Protein AF-A0A538SS88-F1 (afdb_monomer_lite)

Foldseek 3Di:
DPDQDAWDWDWDQDPVRDTKIKTKQAADDPDPPDDPDPVRADEAEEDEDDDQDFCPDDCNSVVCSVCSPVRHIYMYIGHPPHDDDDDD

Sequence (88 aa):
MPEISSPESVELEGADGGPLRLDLYAPRTADDAEPPSVAATRPPIVLIHGFRGYKDWGFFPLLAGRLAEAGFPAVTFSVSGSGIVGSD

InterPro domains:
  IPR029058 Alpha/Beta hydrolase fold [G3DSA:3.40.50.1820] (6-88)
  IPR029058 Alpha/Beta hydrolase fold [SSF53474] (5-84)

Structure (mmCIF, N/CA/C/O backbone):
data_AF-A0A538SS88-F1
#
_entry.id   AF-A0A538SS88-F1
#
loop_
_atom_site.group_PDB
_atom_site.id
_atom_site.type_symbol
_atom_site.label_atom_id
_atom_site.label_alt_id
_atom_site.label_comp_id
_atom_site.label_asym_id
_atom_site.label_entity_id
_atom_site.label_seq_id
_atom_site.pdbx_PDB_ins_code
_atom_site.Cartn_x
_atom_site.Cartn_y
_atom_site.Cartn_z
_atom_site.occupancy
_atom_site.B_iso_or_equiv
_atom_site.auth_seq_id
_atom_site.auth_comp_id
_atom_site.auth_asym_id
_atom_site.auth_atom_id
_atom_site.pdbx_PDB_model_num
ATOM 1 N N . MET A 1 1 ? -9.298 19.319 0.086 1.00 50.12 1 MET A N 1
ATOM 2 C CA . MET A 1 1 ? -9.456 17.846 0.102 1.00 50.12 1 MET A CA 1
ATOM 3 C C . MET A 1 1 ? -9.558 17.436 1.562 1.00 50.12 1 MET A C 1
ATOM 5 O O . MET A 1 1 ? -8.907 18.112 2.349 1.00 50.12 1 MET A O 1
ATOM 9 N N . PRO A 1 2 ? -10.389 16.456 1.956 1.00 53.75 2 PRO A N 1
ATOM 10 C CA . PRO A 1 2 ? -10.382 15.994 3.344 1.00 53.75 2 PRO A CA 1
ATOM 11 C C . PRO A 1 2 ? -8.964 15.539 3.714 1.00 53.75 2 PRO A C 1
ATOM 13 O O . PRO A 1 2 ? -8.300 14.907 2.891 1.00 53.75 2 PRO A O 1
ATOM 16 N N . GLU A 1 3 ? -8.494 15.920 4.900 1.00 66.06 3 GLU A N 1
ATOM 17 C CA . GLU A 1 3 ? -7.202 15.477 5.425 1.00 66.06 3 GLU A CA 1
ATOM 18 C C . GLU A 1 3 ? -7.294 13.984 5.738 1.00 66.06 3 GLU A C 1
ATOM 20 O O . GLU A 1 3 ? -7.882 13.586 6.741 1.00 66.06 3 GLU A O 1
ATOM 25 N N . ILE A 1 4 ? -6.754 13.159 4.844 1.00 70.31 4 ILE A N 1
ATOM 26 C CA . ILE A 1 4 ? -6.504 11.747 5.129 1.00 70.31 4 ILE A CA 1
ATOM 27 C C . ILE A 1 4 ? -5.322 11.647 6.096 1.00 70.31 4 ILE A C 1
ATOM 29 O O . ILE A 1 4 ? -4.402 12.463 6.038 1.00 70.31 4 ILE A O 1
ATOM 33 N N . SER A 1 5 ? -5.339 10.657 6.988 1.00 69.12 5 SER A N 1
ATOM 34 C CA . SER A 1 5 ? -4.201 10.379 7.870 1.00 69.12 5 SER A CA 1
ATOM 35 C C . SER A 1 5 ? -2.922 10.183 7.054 1.00 69.12 5 SER A C 1
ATOM 37 O O . SER A 1 5 ? -2.930 9.411 6.089 1.00 69.12 5 SER A O 1
ATOM 39 N N . SER A 1 6 ? -1.833 10.841 7.455 1.00 81.50 6 SER A N 1
ATOM 40 C CA . SER A 1 6 ? -0.521 10.636 6.839 1.00 81.50 6 SER A CA 1
ATOM 41 C C . SER A 1 6 ? -0.085 9.176 7.000 1.00 81.50 6 SER A C 1
ATOM 43 O O . SER A 1 6 ? -0.131 8.671 8.126 1.00 81.50 6 SER A O 1
ATOM 45 N N . PRO A 1 7 ? 0.311 8.489 5.915 1.00 91.81 7 PRO A N 1
ATOM 46 C CA . PRO A 1 7 ? 0.829 7.134 6.014 1.00 91.81 7 PRO A CA 1
ATOM 47 C C . PRO A 1 7 ? 2.244 7.105 6.597 1.00 91.81 7 PRO A C 1
ATOM 49 O O . PRO A 1 7 ? 2.970 8.099 6.564 1.00 91.81 7 PRO A O 1
ATOM 52 N N . GLU A 1 8 ? 2.650 5.930 7.069 1.00 93.88 8 GLU A N 1
ATOM 53 C CA . GLU A 1 8 ? 4.052 5.592 7.310 1.00 93.88 8 GLU A CA 1
ATOM 54 C C . GLU A 1 8 ? 4.629 4.914 6.062 1.00 93.88 8 GLU A C 1
ATOM 56 O O . GLU A 1 8 ? 4.142 3.862 5.646 1.00 93.88 8 GLU A O 1
ATOM 61 N N . SER A 1 9 ? 5.664 5.501 5.460 1.00 93.06 9 SER A N 1
ATOM 62 C CA . SER A 1 9 ? 6.346 4.895 4.314 1.00 93.06 9 SER A CA 1
ATOM 63 C C . SER A 1 9 ? 7.412 3.901 4.769 1.00 93.06 9 SER A C 1
ATOM 65 O O . SER A 1 9 ? 8.237 4.201 5.631 1.00 93.06 9 SER A O 1
ATOM 67 N N . VAL A 1 10 ? 7.406 2.719 4.159 1.00 93.06 10 VAL A N 1
ATOM 68 C CA . VAL A 1 10 ? 8.312 1.607 4.466 1.00 93.06 10 VAL A CA 1
ATOM 69 C C . VAL A 1 10 ? 8.923 1.070 3.176 1.00 93.06 10 VAL A C 1
ATOM 71 O O . VAL A 1 10 ? 8.280 1.038 2.127 1.00 93.06 10 VAL A O 1
ATOM 74 N N . GLU A 1 11 ? 10.169 0.612 3.253 1.00 91.50 11 GLU A N 1
ATOM 75 C CA . GLU A 1 11 ? 10.843 -0.100 2.171 1.00 91.50 11 GLU A CA 1
ATOM 76 C C . GLU A 1 11 ? 11.207 -1.515 2.627 1.00 91.50 11 GLU A C 1
ATOM 78 O O . GLU A 1 11 ? 11.792 -1.706 3.693 1.00 91.50 11 GLU A O 1
ATOM 83 N N . LEU A 1 12 ? 10.832 -2.509 1.823 1.00 91.06 12 LEU A N 1
ATOM 84 C CA . LEU A 1 12 ? 11.162 -3.918 2.026 1.00 91.06 12 LEU A CA 1
ATOM 85 C C . LEU A 1 12 ? 11.988 -4.437 0.847 1.00 91.06 12 LEU A C 1
ATOM 87 O O . LEU A 1 12 ? 11.914 -3.899 -0.256 1.00 91.06 12 LEU A O 1
ATOM 91 N N . GLU A 1 13 ? 12.738 -5.516 1.053 1.00 91.75 13 GLU A N 1
ATOM 92 C CA . GLU A 1 13 ? 13.376 -6.235 -0.051 1.00 91.75 13 GLU A CA 1
ATOM 93 C C . GLU A 1 13 ? 12.311 -6.997 -0.858 1.00 91.75 13 GLU A C 1
ATOM 95 O O . GLU A 1 13 ? 11.555 -7.813 -0.324 1.00 91.75 13 GLU A O 1
ATOM 100 N N . GLY A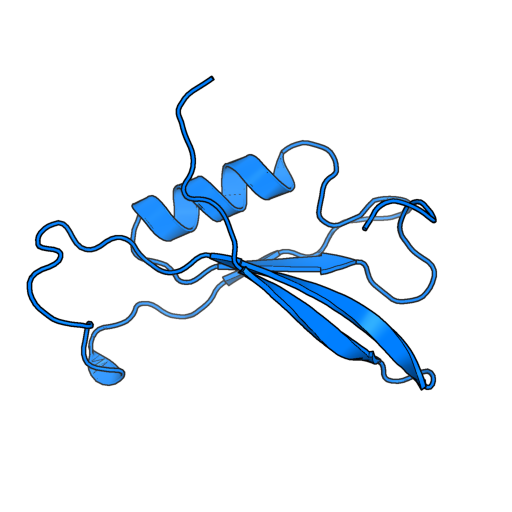 1 14 ? 12.219 -6.690 -2.150 1.00 87.44 14 GLY A N 1
ATOM 101 C CA . GLY A 1 14 ? 11.349 -7.355 -3.110 1.00 87.44 14 GLY A CA 1
ATOM 102 C C . GLY A 1 14 ? 11.905 -8.708 -3.553 1.00 87.44 14 GLY A C 1
ATOM 103 O O . GLY A 1 14 ? 13.085 -9.011 -3.403 1.00 87.44 14 GLY A O 1
ATOM 104 N N . ALA A 1 15 ? 11.052 -9.535 -4.160 1.00 88.31 15 ALA A N 1
ATOM 105 C CA . ALA A 1 15 ? 11.437 -10.877 -4.612 1.00 88.31 15 ALA A CA 1
ATOM 106 C C . ALA A 1 15 ? 12.515 -10.882 -5.718 1.00 88.31 15 ALA A C 1
ATOM 108 O O . ALA A 1 15 ? 13.157 -11.904 -5.948 1.00 88.31 15 ALA A O 1
ATOM 109 N N . ASP A 1 16 ? 12.702 -9.759 -6.410 1.00 86.19 16 ASP A N 1
ATOM 110 C CA . ASP A 1 16 ? 13.751 -9.532 -7.406 1.00 86.19 16 ASP A CA 1
ATO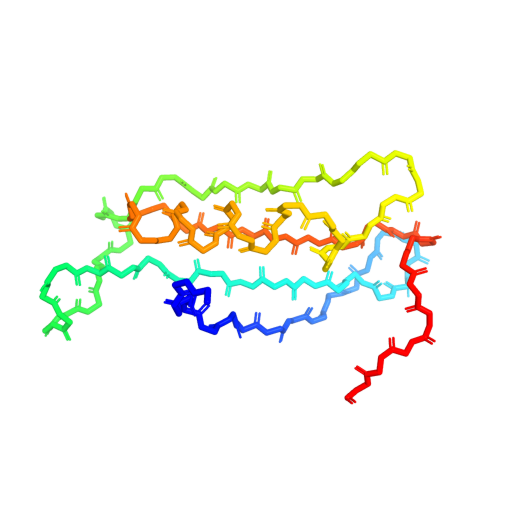M 111 C C . ASP A 1 16 ? 15.031 -8.912 -6.813 1.00 86.19 16 ASP A C 1
ATOM 113 O O . ASP A 1 16 ? 15.946 -8.567 -7.559 1.00 86.19 16 ASP A O 1
ATOM 117 N N . GLY A 1 17 ? 15.101 -8.760 -5.486 1.00 89.12 17 GLY A N 1
ATOM 118 C CA . GLY A 1 17 ? 16.192 -8.090 -4.775 1.00 89.12 17 GLY A CA 1
ATOM 119 C C . GLY A 1 17 ? 16.156 -6.559 -4.874 1.00 89.12 17 GLY A C 1
ATOM 120 O O . GLY A 1 17 ? 17.053 -5.895 -4.360 1.00 89.12 17 GLY A O 1
ATOM 121 N N . GLY A 1 18 ? 15.151 -5.985 -5.545 1.00 85.62 18 GLY A N 1
ATOM 122 C CA . GLY A 1 18 ? 14.922 -4.541 -5.616 1.00 85.62 18 GLY A CA 1
ATOM 123 C C . GLY A 1 18 ? 14.046 -4.023 -4.466 1.00 85.62 18 GLY A C 1
ATOM 124 O O . GLY A 1 18 ? 13.470 -4.816 -3.725 1.00 85.62 18 GLY A O 1
ATOM 125 N N . PRO A 1 19 ? 13.906 -2.697 -4.300 1.00 87.31 19 PRO A N 1
ATOM 126 C CA . PRO A 1 19 ? 13.082 -2.132 -3.237 1.00 87.31 19 PRO A CA 1
ATOM 127 C C . PRO A 1 19 ? 11.583 -2.269 -3.535 1.00 87.31 19 PRO A C 1
ATOM 129 O O . PRO A 1 19 ? 11.092 -1.834 -4.580 1.00 87.31 19 PRO A O 1
ATOM 132 N N . LEU A 1 20 ? 10.839 -2.804 -2.570 1.00 89.12 20 LEU A N 1
ATOM 133 C CA . LEU A 1 20 ? 9.384 -2.771 -2.506 1.00 89.12 20 LEU A CA 1
ATOM 134 C C . LEU A 1 20 ? 8.967 -1.617 -1.592 1.00 89.12 20 LEU A C 1
ATOM 136 O O . LEU A 1 20 ? 9.089 -1.705 -0.372 1.00 89.12 20 LEU A O 1
ATOM 140 N N . ARG A 1 21 ? 8.479 -0.527 -2.183 1.00 90.88 21 ARG A N 1
ATOM 141 C CA . ARG A 1 21 ? 8.061 0.673 -1.445 1.00 90.88 21 ARG A CA 1
ATOM 142 C C . ARG A 1 21 ? 6.583 0.590 -1.099 1.00 90.88 21 ARG A C 1
ATOM 144 O O . ARG A 1 21 ? 5.756 0.396 -1.996 1.00 90.88 21 ARG A O 1
ATOM 151 N N . LEU A 1 22 ? 6.262 0.762 0.178 1.00 92.81 22 LEU A N 1
ATOM 152 C CA . LEU A 1 22 ? 4.915 0.649 0.724 1.00 92.81 22 LEU A CA 1
ATOM 153 C C . LEU A 1 22 ? 4.549 1.886 1.539 1.00 92.81 22 LEU A C 1
ATOM 155 O O . LEU A 1 22 ? 5.420 2.515 2.129 1.00 92.81 22 LEU A O 1
ATOM 159 N N . ASP A 1 23 ? 3.254 2.156 1.631 1.00 95.12 23 ASP A N 1
ATOM 160 C CA . ASP A 1 23 ? 2.684 3.076 2.612 1.00 95.12 23 ASP A CA 1
ATOM 161 C C . ASP A 1 23 ? 1.699 2.322 3.501 1.00 95.12 23 ASP A C 1
ATOM 163 O O . ASP A 1 23 ? 0.783 1.653 3.004 1.00 95.12 23 ASP A O 1
ATOM 167 N N . LEU A 1 24 ? 1.891 2.447 4.812 1.00 94.75 24 LEU A N 1
ATOM 168 C CA . LEU A 1 24 ? 1.071 1.853 5.856 1.00 94.75 24 LEU A CA 1
ATOM 169 C C . LEU A 1 24 ? 0.099 2.895 6.411 1.00 94.75 24 LEU A C 1
ATOM 171 O O . LEU A 1 24 ? 0.495 3.972 6.855 1.00 94.75 24 LEU A O 1
ATOM 175 N N . TYR A 1 25 ? -1.184 2.551 6.428 1.00 93.06 25 TYR A N 1
ATOM 176 C CA . TYR A 1 25 ? -2.249 3.382 6.974 1.00 93.06 25 TYR A CA 1
ATOM 177 C C . TYR A 1 25 ? -2.812 2.707 8.223 1.00 93.06 25 TYR A C 1
ATOM 179 O O . TYR A 1 25 ? -3.484 1.672 8.144 1.00 93.06 25 TYR A O 1
ATOM 187 N N . ALA A 1 26 ? -2.518 3.292 9.383 1.00 89.62 26 ALA A N 1
ATOM 188 C CA . ALA A 1 26 ? -3.002 2.800 10.664 1.00 89.62 26 ALA A CA 1
ATOM 189 C C . ALA A 1 26 ? -4.499 3.125 10.849 1.00 89.62 26 ALA A C 1
ATOM 191 O O . ALA A 1 26 ? -4.914 4.245 10.545 1.00 89.62 26 ALA A O 1
ATOM 192 N N . PRO A 1 27 ? -5.315 2.189 11.370 1.00 87.75 27 PRO A N 1
ATOM 193 C CA . PRO A 1 27 ? -6.699 2.469 11.741 1.00 87.75 27 PRO A CA 1
ATOM 194 C C . PRO A 1 27 ? -6.799 3.657 12.698 1.00 87.75 27 PRO A C 1
ATOM 196 O O . PRO A 1 27 ? -6.081 3.687 13.696 1.00 87.75 27 PRO A O 1
ATOM 199 N N . ARG A 1 28 ? -7.736 4.582 12.461 1.00 74.75 28 ARG A N 1
ATOM 200 C CA . ARG A 1 28 ? -8.106 5.581 13.475 1.00 74.75 28 ARG A CA 1
ATOM 201 C C . ARG A 1 28 ? -9.239 5.010 14.329 1.00 74.75 28 ARG A C 1
ATOM 203 O O . ARG A 1 28 ? -10.310 4.702 13.803 1.00 74.75 28 ARG A O 1
ATOM 210 N N . THR A 1 29 ? -9.019 4.832 15.628 1.00 66.38 29 THR A N 1
ATOM 211 C CA . THR A 1 29 ? -10.096 4.495 16.570 1.00 66.38 29 THR A CA 1
ATOM 212 C C . THR A 1 29 ? -10.782 5.777 17.041 1.00 66.38 29 THR A C 1
ATOM 214 O O . THR A 1 29 ? -10.163 6.831 17.104 1.00 66.38 29 THR A O 1
ATOM 217 N N . ALA A 1 30 ? -12.088 5.715 17.326 1.00 58.66 30 ALA A N 1
ATOM 218 C CA . ALA A 1 30 ? -12.863 6.883 17.768 1.00 58.66 30 ALA A CA 1
ATOM 219 C C . ALA A 1 30 ? -12.378 7.452 19.116 1.00 58.66 30 ALA A C 1
ATOM 221 O O . ALA A 1 30 ? -12.593 8.628 19.391 1.00 58.66 30 ALA A O 1
ATOM 222 N N . ASP A 1 31 ? -11.685 6.626 19.899 1.00 56.78 31 ASP A N 1
ATOM 223 C CA . ASP A 1 31 ? -10.968 7.011 21.101 1.00 56.78 31 ASP A CA 1
ATOM 224 C C . ASP A 1 31 ? -9.496 6.623 20.899 1.00 56.78 31 ASP A C 1
ATOM 226 O O . ASP A 1 31 ? -9.147 5.443 20.938 1.00 56.78 31 ASP A O 1
ATOM 230 N N . ASP A 1 32 ? -8.613 7.596 20.669 1.00 56.50 32 ASP A N 1
ATOM 231 C CA . ASP A 1 32 ? -7.148 7.422 20.604 1.00 56.50 32 ASP A CA 1
ATOM 232 C C . ASP A 1 32 ? -6.531 7.074 21.990 1.00 56.50 32 ASP A C 1
ATOM 234 O O . ASP A 1 32 ? -5.363 7.346 22.262 1.00 56.50 32 ASP A O 1
ATOM 238 N N . ALA A 1 33 ? -7.326 6.521 22.915 1.00 57.03 33 ALA A N 1
ATOM 239 C CA . ALA A 1 33 ? -6.969 6.322 24.321 1.00 57.03 33 ALA A CA 1
ATOM 240 C C . ALA A 1 33 ? -6.275 4.977 24.606 1.00 57.03 33 ALA A C 1
ATOM 242 O O . ALA A 1 33 ? -5.639 4.837 25.648 1.00 57.03 33 ALA A O 1
ATOM 243 N N . GLU A 1 34 ? -6.340 4.008 23.689 1.00 56.34 34 GLU A N 1
ATOM 244 C CA . GLU A 1 34 ? -5.531 2.787 23.750 1.00 56.34 34 GLU A CA 1
ATOM 245 C C . GLU A 1 34 ? -5.233 2.254 22.342 1.00 56.34 34 GLU A C 1
ATOM 247 O O . GLU A 1 34 ? -6.124 2.267 21.487 1.00 56.34 34 GLU A O 1
ATOM 252 N N . PRO A 1 35 ? -4.018 1.729 22.085 1.00 60.53 35 PRO A N 1
ATOM 253 C CA . PRO A 1 35 ? -3.769 0.978 20.866 1.00 60.53 35 PRO A CA 1
ATOM 254 C C . PRO A 1 35 ? -4.738 -0.213 20.830 1.00 60.53 35 PRO A C 1
ATOM 256 O O . PRO A 1 35 ? -4.812 -0.965 21.808 1.00 60.53 35 PRO A O 1
ATOM 259 N N . PRO A 1 36 ? -5.489 -0.415 19.733 1.00 58.81 36 PRO A N 1
ATOM 260 C CA .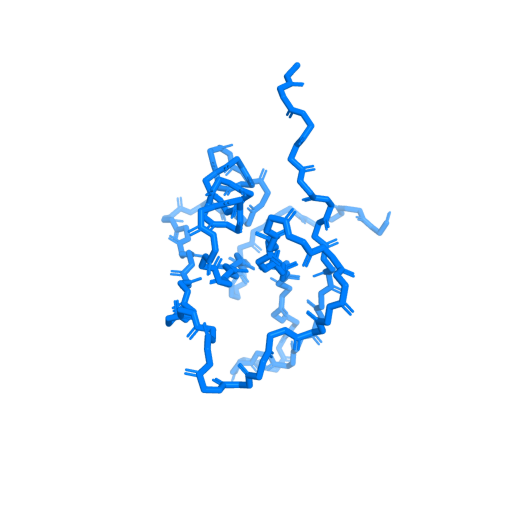 PRO A 1 36 ? -6.383 -1.5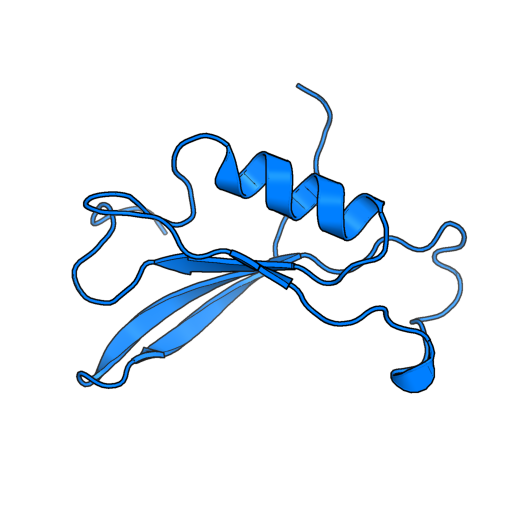54 19.644 1.00 58.81 36 PRO A CA 1
ATOM 261 C C . PRO A 1 36 ? -5.563 -2.827 19.846 1.00 58.81 36 PRO A C 1
ATOM 263 O O . PRO A 1 36 ? -4.519 -3.012 19.215 1.00 58.81 36 PRO A O 1
ATOM 266 N N . SER A 1 37 ? -6.026 -3.718 20.729 1.00 59.47 37 SER A N 1
ATOM 267 C CA . SER A 1 37 ? -5.417 -5.045 20.833 1.00 59.47 37 SER A CA 1
ATOM 268 C C . SER A 1 37 ? -5.359 -5.676 19.435 1.00 59.47 37 SER A C 1
ATOM 270 O O . SER A 1 37 ? -6.267 -5.472 18.629 1.00 59.47 37 SER A O 1
ATOM 272 N N . VAL A 1 38 ? -4.327 -6.469 19.135 1.00 59.03 38 VAL A N 1
ATOM 273 C CA . VAL A 1 38 ? -4.190 -7.150 17.827 1.00 59.03 38 VAL A CA 1
ATOM 274 C C . VAL A 1 38 ? -5.423 -8.014 17.494 1.00 59.03 38 VAL A C 1
ATOM 276 O O . VAL A 1 38 ? -5.709 -8.270 16.332 1.00 59.03 38 VAL A O 1
ATOM 279 N N . ALA A 1 39 ? -6.197 -8.424 18.505 1.00 54.53 39 ALA A N 1
ATOM 280 C CA . ALA A 1 39 ? -7.459 -9.146 18.340 1.00 54.53 39 ALA A CA 1
ATOM 281 C C . ALA A 1 39 ? -8.661 -8.252 17.954 1.00 54.53 39 ALA A C 1
ATOM 283 O O . ALA A 1 39 ? -9.685 -8.769 17.514 1.00 54.53 39 ALA A O 1
ATOM 284 N N . ALA A 1 40 ? -8.558 -6.933 18.131 1.00 61.50 40 ALA A N 1
ATOM 285 C CA . ALA A 1 40 ? -9.604 -5.947 17.857 1.00 61.50 40 ALA A CA 1
ATOM 286 C C . ALA A 1 40 ? -9.422 -5.209 16.517 1.00 61.50 40 ALA A C 1
ATOM 288 O O . ALA A 1 40 ? -10.322 -4.479 16.097 1.00 61.50 40 ALA A O 1
ATOM 289 N N . THR A 1 41 ? -8.286 -5.376 15.832 1.00 68.00 41 THR A N 1
ATOM 290 C CA . THR A 1 41 ? -8.060 -4.760 14.521 1.00 68.00 41 THR A CA 1
ATOM 291 C C . THR A 1 41 ? -8.797 -5.530 13.426 1.00 68.00 41 THR A C 1
ATOM 293 O O . THR A 1 41 ? -8.801 -6.761 13.378 1.00 68.00 41 THR A O 1
ATOM 296 N N . ARG A 1 42 ? -9.465 -4.799 12.523 1.00 85.81 42 ARG A N 1
ATOM 297 C CA . ARG A 1 42 ? -10.073 -5.408 11.332 1.00 85.81 42 ARG A CA 1
ATOM 298 C C . ARG A 1 42 ? -8.974 -6.004 10.433 1.00 85.81 42 ARG A C 1
ATOM 300 O O . ARG A 1 42 ? -7.829 -5.553 10.510 1.00 85.81 42 ARG A O 1
ATOM 307 N N . PRO A 1 43 ? -9.298 -6.979 9.560 1.00 91.19 43 PRO A N 1
ATOM 308 C CA . PRO A 1 43 ? -8.314 -7.557 8.652 1.00 91.19 43 PRO A CA 1
ATOM 309 C C . PRO A 1 43 ? -7.627 -6.483 7.796 1.00 91.19 43 PRO A C 1
ATOM 311 O O . PRO A 1 43 ? -8.315 -5.577 7.313 1.00 91.19 43 PRO A O 1
ATOM 314 N N . PRO A 1 44 ? -6.304 -6.574 7.585 1.00 92.38 44 PRO A N 1
ATOM 315 C CA . PRO A 1 44 ? -5.593 -5.625 6.746 1.00 92.38 44 PRO A CA 1
ATOM 316 C C . PRO A 1 44 ? -6.029 -5.753 5.284 1.00 92.38 44 PRO A C 1
ATOM 318 O O . PRO A 1 44 ? -6.268 -6.853 4.782 1.00 92.38 44 PRO A O 1
ATOM 321 N N . ILE A 1 45 ? -6.095 -4.620 4.590 1.00 96.06 45 ILE A N 1
ATOM 322 C CA . ILE A 1 45 ? -6.418 -4.544 3.166 1.00 96.06 45 ILE A CA 1
ATOM 323 C C . ILE A 1 45 ? -5.168 -4.144 2.395 1.00 96.06 45 ILE A C 1
ATOM 325 O O . ILE A 1 45 ? -4.546 -3.121 2.668 1.00 96.06 45 ILE A O 1
ATOM 329 N N . VAL A 1 46 ? -4.830 -4.948 1.392 1.00 96.25 46 VAL A N 1
ATOM 330 C CA . VAL A 1 46 ? -3.695 -4.709 0.504 1.00 96.25 46 VAL A CA 1
ATOM 331 C C . VAL A 1 46 ? -4.217 -4.182 -0.830 1.00 96.25 46 VAL A C 1
ATOM 333 O O . VAL A 1 46 ? -4.971 -4.861 -1.527 1.00 96.25 46 VAL A O 1
ATOM 336 N N . LEU A 1 47 ? -3.822 -2.963 -1.182 1.00 95.75 47 LEU A N 1
ATOM 337 C CA . LEU A 1 47 ? -4.211 -2.286 -2.412 1.00 95.75 47 LEU A CA 1
ATOM 338 C C . LEU A 1 47 ? -3.094 -2.416 -3.448 1.00 95.75 47 LEU A C 1
ATOM 340 O O . LEU A 1 47 ? -1.997 -1.889 -3.268 1.00 95.75 47 LEU A O 1
ATOM 344 N N . ILE A 1 48 ? -3.403 -3.097 -4.552 1.00 93.25 48 ILE A N 1
ATOM 345 C CA . ILE A 1 48 ? -2.475 -3.347 -5.659 1.00 93.25 48 ILE A CA 1
ATOM 346 C C . ILE A 1 48 ? -2.943 -2.559 -6.876 1.00 93.25 48 ILE A C 1
ATOM 348 O O . ILE A 1 48 ? -4.098 -2.669 -7.294 1.00 93.25 48 ILE A O 1
ATOM 352 N N . HIS A 1 49 ? -2.053 -1.759 -7.452 1.00 92.25 49 HIS A N 1
ATOM 353 C CA . HIS A 1 49 ? -2.350 -1.018 -8.671 1.00 92.25 49 HIS A CA 1
ATOM 354 C C . HIS A 1 49 ? -2.280 -1.907 -9.924 1.00 92.25 49 HIS A C 1
ATOM 356 O O . HIS A 1 49 ? -1.660 -2.969 -9.944 1.00 92.25 49 HIS A O 1
ATOM 362 N N . GLY A 1 50 ? -2.916 -1.450 -11.004 1.00 88.12 50 GLY A N 1
ATOM 363 C CA . GLY A 1 50 ? -2.872 -2.110 -12.311 1.00 88.12 50 GLY A CA 1
ATOM 364 C C . GLY A 1 50 ? -1.634 -1.749 -13.143 1.00 88.12 50 GLY A C 1
ATOM 365 O O . GLY A 1 50 ? -0.690 -1.113 -12.665 1.00 88.12 50 GLY A O 1
ATOM 366 N N . PHE A 1 51 ? -1.660 -2.133 -14.422 1.00 87.31 51 PHE A N 1
ATOM 367 C CA . PHE A 1 51 ? -0.599 -1.852 -15.394 1.00 87.31 51 PHE A CA 1
ATOM 368 C C . PHE A 1 51 ? -0.208 -0.365 -15.409 1.00 87.31 51 PHE A C 1
ATOM 370 O O . PHE A 1 51 ? -1.071 0.499 -15.551 1.00 87.31 51 PHE A O 1
ATOM 377 N N . ARG A 1 52 ? 1.099 -0.085 -15.287 1.00 83.88 52 ARG A N 1
ATOM 378 C CA . ARG A 1 52 ? 1.697 1.268 -15.245 1.00 83.88 52 ARG A CA 1
ATOM 379 C C . ARG A 1 52 ? 1.267 2.171 -14.076 1.00 83.88 52 ARG A C 1
ATOM 381 O O . ARG A 1 52 ? 1.629 3.344 -14.075 1.00 83.88 52 ARG A O 1
ATOM 388 N N . GLY A 1 53 ? 0.526 1.653 -13.098 1.00 88.88 53 GLY A N 1
ATOM 389 C CA . GLY A 1 53 ? 0.230 2.372 -11.857 1.00 88.88 53 GLY A CA 1
ATOM 390 C C . GLY A 1 53 ? 1.408 2.382 -10.879 1.00 88.88 53 GLY A C 1
ATOM 391 O O . GLY A 1 53 ? 2.450 1.785 -11.146 1.00 88.88 53 GLY A O 1
ATOM 392 N N . TYR A 1 54 ? 1.217 3.068 -9.754 1.00 92.50 54 TYR A N 1
ATOM 393 C CA . TYR A 1 54 ? 2.088 3.058 -8.575 1.00 92.50 54 TYR A CA 1
ATOM 394 C C . TYR A 1 54 ? 1.287 3.496 -7.343 1.00 92.50 54 TYR A C 1
ATOM 396 O O . TYR A 1 54 ? 0.169 3.995 -7.496 1.00 92.50 54 TYR A O 1
ATOM 404 N N . LYS A 1 55 ? 1.833 3.297 -6.136 1.00 92.25 55 LYS A N 1
ATOM 405 C CA . LYS A 1 55 ? 1.102 3.492 -4.867 1.00 92.25 55 LYS A CA 1
ATOM 406 C C . LYS A 1 55 ? 0.481 4.890 -4.694 1.00 92.25 55 LYS A C 1
ATOM 408 O O . LYS A 1 55 ? -0.627 5.007 -4.181 1.00 92.25 55 LYS A O 1
ATOM 413 N N . ASP A 1 56 ? 1.152 5.923 -5.209 1.00 91.06 56 ASP A N 1
ATOM 414 C CA . ASP A 1 56 ? 0.738 7.328 -5.070 1.00 91.06 56 ASP A CA 1
ATOM 415 C C . ASP A 1 56 ? -0.173 7.821 -6.211 1.00 91.06 56 ASP A C 1
ATOM 417 O O . ASP A 1 56 ? -0.545 8.994 -6.261 1.00 91.06 56 ASP A O 1
ATOM 421 N N . TRP A 1 57 ? -0.526 6.955 -7.168 1.00 89.38 57 TRP A N 1
ATOM 422 C CA . TRP A 1 57 ? -1.286 7.342 -8.355 1.00 89.38 57 TRP A CA 1
ATOM 423 C C . TRP A 1 57 ? -2.800 7.157 -8.199 1.00 89.38 57 TRP A C 1
ATOM 425 O O . TRP A 1 57 ? -3.292 6.195 -7.609 1.00 89.38 57 TRP A O 1
ATOM 435 N N . GLY A 1 58 ? -3.569 8.047 -8.831 1.00 90.69 58 GLY A N 1
ATOM 436 C CA . GLY A 1 58 ? -5.023 7.931 -8.915 1.00 90.69 58 GLY A CA 1
ATOM 437 C C . GLY A 1 58 ? -5.703 8.057 -7.549 1.00 90.69 58 GLY A C 1
ATOM 438 O O . GLY A 1 58 ? -5.397 8.956 -6.773 1.00 90.69 58 GLY A O 1
ATOM 439 N N . PHE A 1 59 ? -6.665 7.175 -7.266 1.00 92.56 59 PHE A N 1
ATOM 440 C CA . PHE A 1 59 ? -7.437 7.204 -6.018 1.00 92.56 59 PHE A CA 1
ATOM 441 C C . PHE A 1 59 ? -6.824 6.361 -4.888 1.00 92.56 59 PHE A C 1
ATOM 443 O O . PHE A 1 59 ? -7.433 6.275 -3.824 1.00 92.56 59 PHE A O 1
ATOM 450 N N . PHE A 1 60 ? -5.662 5.730 -5.093 1.00 93.50 60 PHE A N 1
ATOM 451 C CA . PHE A 1 60 ? -5.083 4.782 -4.133 1.00 93.50 60 PHE A CA 1
ATOM 452 C C . PHE A 1 60 ? -4.829 5.397 -2.747 1.00 93.50 60 PHE A C 1
ATOM 454 O O . PHE A 1 60 ? -5.366 4.846 -1.782 1.00 93.50 60 PHE A O 1
ATOM 461 N N . PRO A 1 61 ? -4.154 6.561 -2.618 1.00 92.94 61 PRO A N 1
ATOM 462 C CA . PRO A 1 61 ? -3.941 7.182 -1.308 1.00 92.94 61 PRO A CA 1
ATOM 463 C C . PRO A 1 61 ? -5.251 7.568 -0.615 1.00 92.94 61 PRO A C 1
ATOM 465 O O . PRO A 1 61 ? -5.411 7.391 0.592 1.00 92.94 61 PRO A O 1
ATOM 468 N N . LEU A 1 62 ? -6.228 8.051 -1.392 1.00 94.12 62 LEU A N 1
ATOM 469 C CA . LEU A 1 62 ? -7.544 8.406 -0.869 1.00 94.12 62 LEU A CA 1
ATOM 470 C C . LEU A 1 62 ? -8.283 7.166 -0.354 1.00 94.12 62 LEU A C 1
ATOM 472 O O . LEU A 1 62 ? -8.802 7.191 0.756 1.00 94.12 62 LEU A O 1
ATOM 476 N N . LEU A 1 63 ? -8.333 6.084 -1.134 1.00 94.81 63 LEU A N 1
ATOM 477 C CA . LEU A 1 63 ? -8.995 4.842 -0.734 1.00 94.81 63 LEU A CA 1
ATOM 478 C C . LEU A 1 63 ? -8.338 4.238 0.510 1.00 94.81 63 LEU A C 1
ATOM 480 O O . LEU A 1 63 ? -9.051 3.855 1.434 1.00 94.81 63 LEU A O 1
ATOM 484 N N . ALA A 1 64 ? -7.007 4.199 0.564 1.00 94.81 64 ALA A N 1
ATOM 485 C CA . ALA A 1 64 ? -6.269 3.693 1.715 1.00 94.81 64 ALA A CA 1
ATOM 486 C C . ALA A 1 64 ? -6.574 4.492 2.992 1.00 94.81 64 ALA A C 1
ATOM 488 O O . ALA A 1 64 ? -6.934 3.905 4.012 1.00 94.81 64 ALA A O 1
ATOM 489 N N . GLY A 1 65 ? -6.552 5.828 2.907 1.00 92.81 65 GLY A N 1
ATOM 490 C CA . GLY A 1 65 ? -6.936 6.702 4.017 1.00 92.81 65 GLY A CA 1
ATOM 491 C C . GLY A 1 65 ? -8.376 6.469 4.487 1.00 92.81 65 GLY A C 1
ATOM 492 O O . GLY A 1 65 ? -8.625 6.352 5.682 1.00 92.81 65 GLY A O 1
ATOM 493 N N . ARG A 1 66 ? -9.332 6.307 3.561 1.00 92.44 66 ARG A N 1
ATOM 494 C CA . ARG A 1 66 ? -10.735 6.011 3.909 1.00 92.44 66 ARG A CA 1
ATOM 495 C C . ARG A 1 66 ? -10.918 4.650 4.577 1.00 92.44 66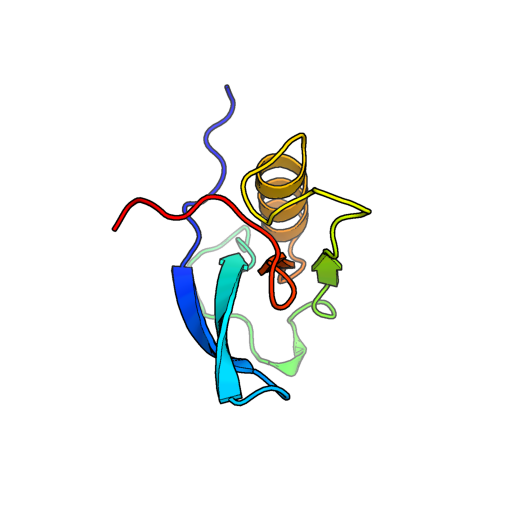 ARG A C 1
ATOM 497 O O . ARG A 1 66 ? -11.765 4.517 5.456 1.00 92.44 66 ARG A O 1
ATOM 504 N N . LEU A 1 67 ? -10.157 3.639 4.164 1.00 92.75 67 LEU A N 1
ATOM 505 C CA . LEU A 1 67 ? -10.185 2.318 4.795 1.00 92.75 67 LEU A CA 1
ATOM 506 C C . LEU A 1 67 ? -9.656 2.388 6.233 1.00 92.75 67 LEU A C 1
ATOM 508 O O . LEU A 1 67 ? -10.297 1.850 7.136 1.00 92.75 67 LEU A O 1
ATOM 512 N N . ALA A 1 68 ? -8.569 3.129 6.451 1.00 91.06 68 ALA A N 1
ATOM 513 C CA . ALA A 1 68 ? -8.012 3.391 7.776 1.00 91.06 68 ALA A CA 1
ATOM 514 C C . ALA A 1 68 ? -8.968 4.177 8.686 1.00 91.06 68 ALA A C 1
ATOM 516 O O . ALA A 1 68 ? -9.177 3.787 9.836 1.00 91.06 68 ALA A O 1
ATOM 517 N N . GLU A 1 69 ? -9.634 5.215 8.170 1.00 88.38 69 GLU A N 1
ATOM 518 C CA . GLU A 1 69 ? -10.717 5.924 8.875 1.00 88.38 69 GLU A CA 1
ATOM 519 C C . GLU A 1 69 ? -11.887 4.991 9.226 1.00 88.38 69 GLU A C 1
ATOM 521 O O . GLU A 1 69 ? -12.506 5.120 10.280 1.00 88.38 69 GLU A O 1
ATOM 526 N N . ALA A 1 70 ? -12.178 4.015 8.364 1.00 88.56 70 ALA A N 1
ATOM 527 C CA . ALA A 1 70 ? -13.173 2.978 8.611 1.00 88.56 70 ALA A CA 1
ATOM 528 C C . ALA A 1 70 ? -12.649 1.837 9.503 1.00 88.56 70 ALA A C 1
ATOM 530 O O . ALA A 1 70 ? -13.322 0.817 9.651 1.00 88.56 70 ALA A O 1
ATOM 531 N N . GLY A 1 71 ? -11.467 1.971 10.106 1.00 88.19 71 GLY A N 1
ATOM 532 C CA . GLY A 1 71 ? -10.888 1.020 11.053 1.00 88.19 71 GLY A CA 1
ATOM 533 C C . GLY A 1 71 ? -10.211 -0.206 10.428 1.00 88.19 71 GLY A C 1
ATOM 534 O O . GLY A 1 71 ? -9.918 -1.158 11.150 1.00 88.19 71 GLY A O 1
ATOM 535 N N . PHE A 1 72 ? -9.998 -0.225 9.110 1.00 91.19 72 PHE A N 1
ATOM 536 C CA . PHE A 1 72 ? -9.226 -1.261 8.423 1.00 91.19 72 PHE A CA 1
ATOM 537 C C . PHE A 1 72 ? -7.780 -0.795 8.244 1.00 91.19 72 PHE A C 1
ATOM 539 O O . PHE A 1 72 ? -7.572 0.224 7.588 1.00 91.19 72 PHE A O 1
ATOM 546 N N . PRO A 1 73 ? -6.771 -1.526 8.749 1.00 92.38 73 PRO A N 1
ATOM 547 C CA . PRO A 1 73 ? -5.394 -1.260 8.361 1.00 92.38 73 PRO A CA 1
ATOM 548 C C . PRO A 1 73 ? -5.289 -1.386 6.841 1.00 92.38 73 PRO A C 1
ATOM 550 O O . PRO A 1 73 ? -5.792 -2.359 6.273 1.00 92.38 73 PRO A O 1
ATOM 553 N N . ALA A 1 74 ? -4.664 -0.424 6.176 1.00 94.75 74 ALA A N 1
ATOM 554 C CA . ALA A 1 74 ? -4.511 -0.462 4.727 1.00 94.75 74 ALA A CA 1
ATOM 555 C C . ALA A 1 74 ? -3.045 -0.324 4.334 1.00 94.75 74 ALA A C 1
ATOM 557 O O . ALA A 1 74 ? -2.280 0.394 4.973 1.00 94.75 74 ALA A O 1
ATOM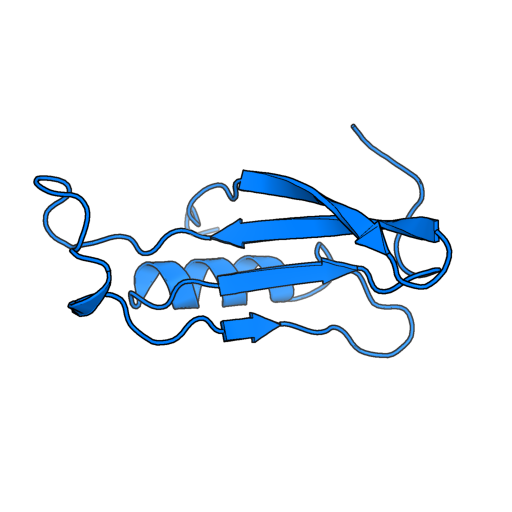 558 N N . VAL A 1 75 ? -2.662 -1.023 3.272 1.00 96.00 75 VAL A N 1
ATOM 559 C CA . VAL A 1 75 ? -1.322 -0.959 2.693 1.00 96.00 75 VAL A CA 1
ATOM 560 C C . VAL A 1 75 ? -1.453 -0.682 1.207 1.00 96.00 75 VAL A C 1
ATOM 562 O O . VAL A 1 75 ? -2.208 -1.364 0.512 1.00 96.00 75 VAL A O 1
ATOM 565 N N . THR A 1 76 ? -0.700 0.293 0.712 1.00 95.31 76 THR A N 1
ATOM 566 C CA . THR A 1 76 ? -0.467 0.476 -0.728 1.00 95.31 76 THR A CA 1
ATOM 567 C C . THR A 1 76 ? 0.998 0.182 -1.020 1.00 95.31 76 THR A C 1
ATOM 569 O O . THR A 1 76 ? 1.846 0.393 -0.157 1.00 95.31 76 THR A O 1
ATOM 572 N N . PHE A 1 77 ? 1.317 -0.323 -2.209 1.00 91.94 77 PHE A N 1
ATOM 573 C CA . PHE A 1 77 ? 2.706 -0.530 -2.613 1.00 91.94 77 PHE A CA 1
ATOM 574 C C . PHE A 1 77 ? 2.873 -0.436 -4.124 1.00 91.94 77 PHE A C 1
ATOM 576 O O . PHE A 1 77 ? 1.919 -0.643 -4.878 1.00 91.94 77 PHE A O 1
ATOM 583 N N . SER A 1 78 ? 4.091 -0.122 -4.552 1.00 90.88 78 SER A N 1
ATOM 584 C CA . SER A 1 78 ? 4.489 -0.168 -5.960 1.00 90.88 78 SER A CA 1
ATOM 585 C C . SER A 1 78 ? 5.144 -1.519 -6.242 1.00 90.88 78 SER A C 1
ATOM 587 O O . SER A 1 78 ? 6.135 -1.854 -5.600 1.00 90.88 78 SER A O 1
ATOM 589 N N . VAL A 1 79 ? 4.606 -2.313 -7.177 1.00 86.38 79 VAL A N 1
ATOM 590 C CA . VAL A 1 79 ? 5.239 -3.586 -7.596 1.00 86.38 79 VAL A CA 1
ATOM 591 C C . VAL A 1 79 ? 6.617 -3.336 -8.231 1.00 86.38 79 VAL A C 1
ATOM 593 O O . VAL A 1 79 ? 6.867 -2.243 -8.749 1.00 86.38 79 VAL A O 1
ATOM 596 N N . SER A 1 80 ? 7.500 -4.339 -8.256 1.00 77.06 80 SER A N 1
ATOM 597 C CA . SER A 1 80 ? 8.827 -4.220 -8.879 1.00 77.06 80 SER A CA 1
ATOM 598 C C . SER A 1 80 ? 8.754 -3.673 -10.312 1.00 77.06 80 SER A C 1
ATOM 600 O O . SER A 1 80 ? 7.934 -4.106 -11.125 1.00 77.06 80 SER A O 1
ATOM 602 N N . GLY A 1 81 ? 9.602 -2.688 -10.619 1.00 77.00 81 GLY A N 1
ATOM 603 C CA . GLY A 1 81 ? 9.640 -2.026 -11.929 1.00 77.00 81 GLY A CA 1
ATOM 604 C C . GLY A 1 81 ? 8.470 -1.074 -12.219 1.00 77.00 81 GLY A C 1
ATOM 605 O O . GLY A 1 81 ? 8.359 -0.579 -13.342 1.00 77.00 81 GLY A O 1
ATOM 606 N N . SER A 1 82 ? 7.601 -0.809 -11.238 1.00 77.25 82 SER A N 1
ATOM 607 C CA . SER A 1 82 ? 6.560 0.222 -11.307 1.00 77.25 82 SER A CA 1
ATOM 608 C C . SER A 1 82 ? 6.931 1.458 -10.486 1.00 77.25 82 SER A C 1
ATOM 610 O O . SER A 1 82 ? 7.787 1.397 -9.604 1.00 77.25 82 SER A O 1
ATOM 612 N N . GLY A 1 83 ? 6.288 2.590 -10.776 1.00 72.50 83 GLY A N 1
ATOM 613 C CA . GLY A 1 83 ? 6.588 3.863 -10.120 1.00 72.50 83 GLY A CA 1
ATOM 614 C C . GLY A 1 83 ? 7.324 4.869 -10.988 1.00 72.50 83 GLY A C 1
ATOM 615 O O . GLY A 1 83 ? 7.746 4.601 -12.113 1.00 72.50 83 GLY A O 1
ATOM 616 N N . ILE A 1 84 ? 7.434 6.067 -10.427 1.00 65.69 84 ILE A N 1
ATOM 617 C CA . ILE A 1 84 ? 8.329 7.123 -10.882 1.00 65.69 84 ILE A CA 1
ATOM 618 C C . ILE A 1 84 ? 9.590 7.071 -10.016 1.00 65.69 84 ILE A C 1
ATOM 620 O O . ILE A 1 84 ? 9.514 6.868 -8.806 1.00 65.69 84 ILE A O 1
ATOM 624 N N . VAL A 1 85 ? 10.762 7.214 -10.633 1.00 60.09 85 VAL A N 1
ATOM 625 C CA . VAL A 1 85 ? 12.015 7.375 -9.887 1.00 60.09 85 VAL A CA 1
ATOM 626 C C . VAL A 1 85 ? 12.030 8.806 -9.337 1.00 60.09 85 VAL A C 1
ATOM 628 O O . VAL A 1 85 ? 12.256 9.745 -10.097 1.00 60.09 85 VAL A O 1
ATOM 631 N N . GLY A 1 86 ? 11.742 8.967 -8.043 1.00 47.50 86 GLY A N 1
ATOM 632 C CA . GLY A 1 86 ? 11.757 10.244 -7.308 1.00 47.50 86 GLY A CA 1
ATOM 633 C C . GLY A 1 86 ? 10.422 10.515 -6.598 1.00 47.50 86 GLY A C 1
ATOM 634 O O . GLY A 1 86 ? 9.371 10.250 -7.170 1.00 47.50 86 GLY A O 1
ATOM 635 N N . SER A 1 87 ? 10.373 11.013 -5.364 1.00 40.56 87 SER A N 1
ATOM 636 C CA . SER A 1 87 ? 11.359 11.737 -4.549 1.00 40.56 87 SER A CA 1
ATOM 637 C C . SER A 1 87 ? 11.345 11.235 -3.100 1.00 40.56 87 SER A C 1
ATOM 639 O O . SER A 1 87 ? 10.260 10.973 -2.580 1.00 40.56 87 SER A O 1
ATOM 641 N N . ASP A 1 88 ? 12.524 11.154 -2.477 1.00 43.25 88 ASP A N 1
ATOM 642 C CA . ASP A 1 88 ? 12.657 11.189 -1.011 1.00 43.25 88 ASP A CA 1
ATOM 643 C C . ASP A 1 88 ? 12.054 12.484 -0.431 1.00 43.25 88 ASP A C 1
ATOM 645 O O . ASP A 1 88 ? 12.076 13.519 -1.148 1.00 43.25 88 ASP A O 1
#

pLDDT: mean 81.66, std 15.11, range [40.56, 96.25]

Radius of gyration: 13.91 Å; chains: 1; bounding box: 29×29×40 Å

Organism: Eiseniibacteriota bacterium (NCBI:txid2212470)

Secondary structure (DSSP, 8-state):
---PPPPEEEEEE-TTSSEEEEEEEPPPPS-TTSPPPTTTSPPPEEEE--TT--TTSTTHHHHHHHHHHTT--EEEEPPTT-S-S---